Protein AF-A0AAE7E555-F1 (afdb_monomer)

Radius of gyration: 13.36 Å; Cα contacts (8 Å, |Δi|>4): 192; chains: 1; bounding box: 33×34×32 Å

Foldseek 3Di:
DPDPVCVVQVFVCVPLVDHFDWDWDWDWFADPPPGIDIWIWTDGPVSLEIETPQAVDVDPDDDDLVVLLRVLVRCCVVVVPPPQQPHWYWYQHNVQQWIWIDGSNDPDIDIDHDDPD

Solvent-accessible surface area (backbone atoms only — not comparable to full-atom values): 6887 Å² total; per-residue (Å²): 129,81,56,68,64,58,55,53,46,63,60,43,33,78,73,72,72,52,94,79,66,74,42,85,46,74,46,80,44,77,41,96,87,70,42,74,45,76,45,50,32,31,42,20,81,90,75,39,35,37,36,39,50,38,51,90,37,91,69,79,73,70,84,48,55,68,55,35,38,52,49,44,54,51,50,23,66,77,70,70,40,91,61,51,71,75,24,42,37,34,40,34,36,49,95,71,39,30,37,37,39,32,38,36,88,42,89,64,74,46,80,44,80,61,80,93,125

Organism: NCBI:txid1054033

Secondary structure (DSSP, 8-state):
---HHHHHHHHHHHHH-S----EEEEEEEEETTTEEEEEEEEEETTTTEEEEEESSS-------HHHHHHHHHHHHHHTT-TTTTTSEEEEEEGGGTEEEEEETT----EEEE----

Structure (mmCIF, N/CA/C/O backbone):
data_AF-A0AAE7E555-F1
#
_entry.id   AF-A0AAE7E555-F1
#
loop_
_atom_site.group_PDB
_atom_site.id
_atom_site.type_symbol
_atom_site.label_atom_id
_atom_site.label_alt_id
_atom_site.label_comp_id
_atom_site.label_asym_id
_atom_site.label_entity_id
_atom_site.label_seq_id
_atom_site.pdbx_PDB_ins_code
_atom_site.Cartn_x
_atom_site.Cartn_y
_atom_site.Cartn_z
_atom_site.occupancy
_atom_site.B_iso_or_equiv
_atom_site.auth_seq_id
_atom_site.auth_comp_id
_atom_site.auth_asym_id
_atom_site.auth_atom_id
_atom_site.pdbx_PDB_model_num
ATOM 1 N N . MET A 1 1 ? -20.487 -12.325 -2.560 1.00 49.84 1 MET A N 1
ATOM 2 C CA . MET A 1 1 ? -19.216 -11.677 -2.928 1.00 49.84 1 MET A CA 1
ATOM 3 C C . MET A 1 1 ? -18.962 -10.680 -1.818 1.00 49.84 1 MET A C 1
ATOM 5 O O . MET A 1 1 ? -19.756 -9.755 -1.706 1.00 49.84 1 MET A O 1
ATOM 9 N N . GLU A 1 2 ? -18.026 -10.949 -0.904 1.00 55.41 2 GLU A N 1
ATOM 10 C CA . GLU A 1 2 ? -17.658 -9.930 0.091 1.00 55.41 2 GLU A CA 1
ATOM 11 C C . GLU A 1 2 ? -17.220 -8.678 -0.668 1.00 55.41 2 GLU A C 1
ATOM 13 O O . GLU A 1 2 ? -16.503 -8.773 -1.669 1.00 55.41 2 GLU A O 1
ATOM 18 N N . ASN A 1 3 ? -17.712 -7.516 -0.246 1.00 82.00 3 ASN A N 1
ATOM 19 C CA . ASN A 1 3 ? -17.215 -6.259 -0.770 1.00 82.00 3 ASN A CA 1
ATOM 20 C C . ASN A 1 3 ? -15.720 -6.200 -0.433 1.00 82.00 3 ASN A C 1
ATOM 22 O O . ASN A 1 3 ? -15.325 -6.342 0.723 1.00 82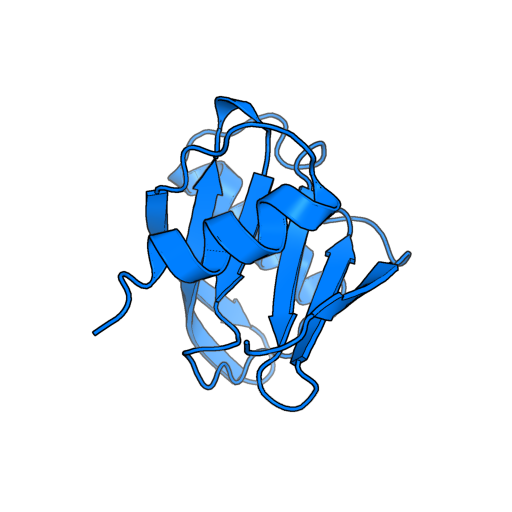.00 3 ASN A O 1
ATOM 26 N N . LYS A 1 4 ? -14.888 -6.052 -1.466 1.00 86.19 4 LYS A N 1
ATOM 27 C CA . LYS A 1 4 ? -13.428 -6.013 -1.357 1.00 86.19 4 LYS A CA 1
ATOM 28 C C . LYS A 1 4 ? -13.000 -5.025 -0.267 1.00 86.19 4 LYS A C 1
ATOM 30 O O . LYS A 1 4 ? -12.172 -5.367 0.570 1.00 86.19 4 LYS A O 1
ATOM 35 N N . ILE A 1 5 ? -13.625 -3.846 -0.233 1.00 88.56 5 ILE A N 1
ATOM 36 C CA . ILE A 1 5 ? -13.373 -2.811 0.776 1.00 88.56 5 ILE A CA 1
ATOM 37 C C . ILE A 1 5 ? -13.679 -3.331 2.186 1.00 88.56 5 ILE A C 1
ATOM 39 O O . ILE A 1 5 ? -12.813 -3.234 3.052 1.00 88.56 5 ILE A O 1
ATOM 43 N N 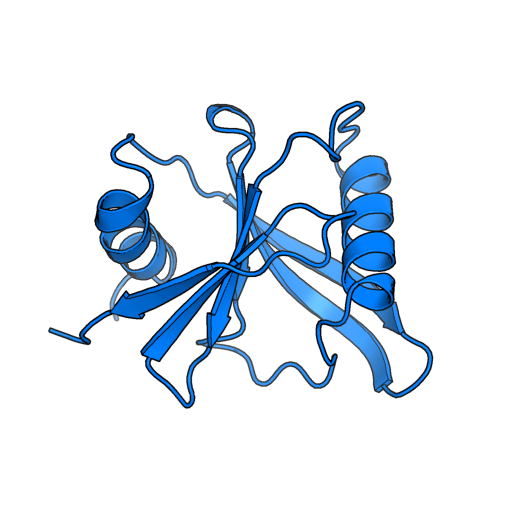. ASP A 1 6 ? -14.835 -3.965 2.404 1.00 88.94 6 ASP A N 1
ATOM 44 C CA . ASP A 1 6 ? -15.223 -4.514 3.713 1.00 88.94 6 ASP A CA 1
ATOM 45 C C . ASP A 1 6 ? -14.187 -5.523 4.235 1.00 88.94 6 ASP A C 1
ATOM 47 O O . ASP A 1 6 ? -13.865 -5.526 5.426 1.00 88.94 6 ASP A O 1
ATOM 51 N N . PHE A 1 7 ? -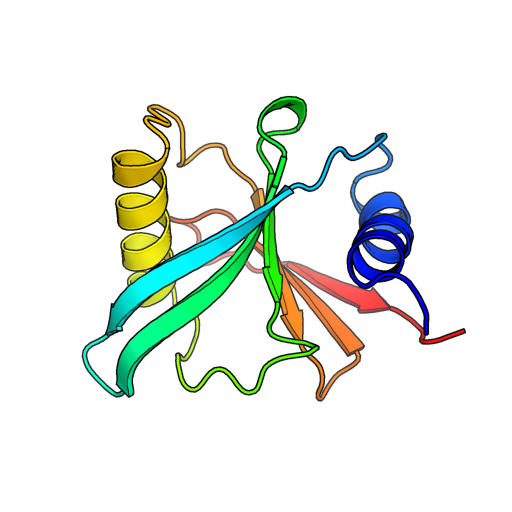13.617 -6.354 3.353 1.00 89.12 7 PHE A N 1
ATOM 52 C CA . PHE A 1 7 ? -12.541 -7.278 3.715 1.00 89.12 7 PHE A CA 1
ATOM 53 C C . PHE A 1 7 ? -11.290 -6.534 4.210 1.00 89.12 7 PHE A C 1
ATOM 55 O O . PHE A 1 7 ? -10.748 -6.867 5.274 1.00 89.12 7 PHE A O 1
ATOM 62 N N . PHE A 1 8 ? -10.825 -5.526 3.465 1.00 90.62 8 PHE A N 1
ATOM 63 C CA . PHE A 1 8 ? -9.652 -4.738 3.854 1.00 90.62 8 PHE A CA 1
ATOM 64 C C . PHE A 1 8 ? -9.907 -3.970 5.149 1.00 90.62 8 PHE A C 1
ATOM 66 O O . PHE A 1 8 ? -9.074 -4.016 6.057 1.00 90.62 8 PHE A O 1
ATOM 73 N N . GLU A 1 9 ? -11.072 -3.338 5.283 1.00 91.50 9 GLU A N 1
ATOM 74 C CA . GLU A 1 9 ? -11.448 -2.603 6.485 1.00 91.50 9 GLU A CA 1
ATOM 75 C C . GLU A 1 9 ? -11.549 -3.518 7.705 1.00 91.50 9 GLU A C 1
ATOM 77 O O . GLU A 1 9 ? -10.930 -3.226 8.728 1.00 91.50 9 GLU A O 1
ATOM 82 N N . LYS A 1 10 ? -12.249 -4.659 7.615 1.00 90.38 10 LYS A N 1
ATOM 83 C CA . LYS A 1 10 ? -12.384 -5.617 8.729 1.00 90.38 10 LYS A CA 1
ATOM 84 C C . LYS A 1 10 ? -11.016 -6.049 9.257 1.00 90.38 10 LYS A C 1
ATOM 86 O O . LYS A 1 10 ? -10.815 -6.120 10.472 1.00 90.38 10 LYS A O 1
ATOM 91 N N . ASN A 1 11 ? -10.069 -6.333 8.363 1.00 90.25 11 ASN A N 1
ATOM 92 C CA . ASN A 1 11 ? -8.735 -6.789 8.748 1.00 90.25 11 ASN A CA 1
ATOM 93 C C . ASN A 1 11 ? -7.837 -5.645 9.246 1.00 90.25 11 ASN A C 1
ATOM 95 O O . ASN A 1 11 ? -7.140 -5.817 10.248 1.00 90.25 11 ASN A O 1
ATOM 99 N N . LEU A 1 12 ? -7.887 -4.461 8.628 1.00 92.31 12 LEU A N 1
ATOM 100 C CA . LEU A 1 12 ? -7.112 -3.301 9.081 1.00 92.31 12 LEU A CA 1
ATOM 101 C C . LEU A 1 12 ? -7.627 -2.713 10.389 1.00 92.31 12 LEU A C 1
ATOM 103 O O . LEU A 1 12 ? -6.808 -2.306 11.212 1.00 92.31 12 LEU A O 1
ATOM 107 N N . LYS A 1 13 ? -8.942 -2.712 10.646 1.00 91.88 13 LYS A N 1
ATOM 108 C CA . LYS A 1 13 ? -9.512 -2.222 11.914 1.00 91.88 13 LYS A CA 1
ATOM 109 C C . LYS A 1 13 ? -8.936 -2.960 13.126 1.00 91.88 13 LYS A C 1
ATOM 111 O O . LYS A 1 13 ? -8.720 -2.336 14.163 1.00 91.88 13 LYS A O 1
ATOM 116 N N . LYS A 1 14 ? -8.582 -4.247 12.989 1.00 90.44 14 LYS A N 1
ATOM 117 C CA . LYS A 1 14 ? -7.902 -5.033 14.041 1.00 90.44 14 LYS A CA 1
ATOM 118 C C . LYS A 1 14 ? -6.504 -4.482 14.388 1.00 90.44 14 LYS A C 1
ATOM 120 O O . LYS A 1 14 ? -6.048 -4.652 15.518 1.00 90.44 14 LYS A O 1
ATOM 125 N N . ILE A 1 15 ? -5.840 -3.812 13.441 1.00 91.38 15 ILE A N 1
ATOM 126 C CA . ILE A 1 15 ? -4.483 -3.256 13.579 1.00 91.38 15 ILE A CA 1
ATOM 127 C C . ILE A 1 15 ? -4.533 -1.766 13.936 1.00 91.3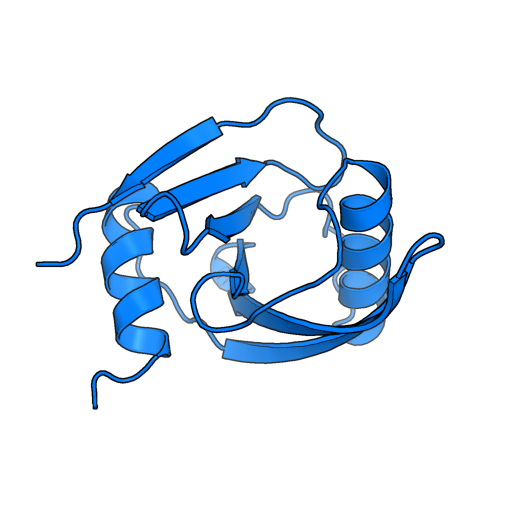8 15 ILE A C 1
ATOM 129 O O . ILE A 1 15 ? -3.923 -1.344 14.917 1.00 91.38 15 ILE A O 1
ATOM 133 N N . VAL A 1 16 ? -5.262 -0.975 13.146 1.00 91.88 16 VAL A N 1
ATOM 134 C CA . VAL A 1 16 ? -5.313 0.492 13.241 1.00 91.88 16 VAL A CA 1
ATOM 135 C C . VAL A 1 16 ? -6.196 0.949 14.405 1.00 91.88 16 VAL A C 1
ATOM 137 O O . VAL A 1 16 ? -5.911 1.980 15.008 1.00 91.88 16 VAL A O 1
ATOM 140 N N . LYS A 1 17 ? -7.229 0.166 14.761 1.00 91.69 17 LYS A N 1
ATOM 141 C CA . LYS A 1 17 ? -8.201 0.467 15.829 1.00 91.69 17 LYS A CA 1
ATOM 142 C C . LYS A 1 17 ? -8.900 1.825 15.661 1.00 91.69 17 LYS A C 1
ATOM 144 O O . LYS A 1 17 ? -9.201 2.497 16.643 1.00 91.69 17 LYS A O 1
ATOM 149 N N . LYS A 1 18 ? -9.147 2.216 14.411 1.00 91.19 18 LYS A N 1
ATOM 150 C CA . LYS A 1 18 ? -9.905 3.409 14.018 1.00 91.19 18 LYS A CA 1
ATOM 151 C C . LYS A 1 18 ? -10.948 3.024 12.979 1.00 91.19 18 LYS A C 1
ATOM 153 O O . LYS A 1 18 ? -10.789 2.002 12.311 1.00 91.19 18 LYS A O 1
ATOM 158 N N . ASP A 1 19 ? -11.977 3.846 12.829 1.00 91.94 19 ASP A N 1
ATOM 159 C CA . ASP A 1 19 ? -12.842 3.749 11.661 1.00 91.94 19 ASP A CA 1
ATOM 160 C C . ASP A 1 19 ? -12.083 4.196 10.418 1.00 91.94 19 ASP A C 1
ATOM 162 O O . ASP A 1 19 ? -11.361 5.191 10.445 1.00 91.94 19 ASP A O 1
ATOM 166 N N . LEU A 1 20 ? -12.219 3.402 9.361 1.00 93.44 20 LEU A N 1
ATOM 167 C CA . LEU A 1 20 ? -11.528 3.587 8.096 1.00 93.44 20 LEU A CA 1
ATOM 168 C C . LEU A 1 20 ? -12.539 4.057 7.057 1.00 93.44 20 LEU A C 1
ATOM 170 O O . LEU A 1 20 ? -13.717 3.704 7.134 1.00 93.44 20 LEU A O 1
ATOM 174 N N . LYS A 1 21 ? -12.061 4.869 6.122 1.00 92.31 21 LYS A N 1
ATOM 175 C CA . LYS A 1 21 ? -12.803 5.355 4.959 1.00 92.31 21 LYS A CA 1
ATOM 176 C C . LYS A 1 21 ? -11.972 5.085 3.714 1.00 92.31 21 LYS A C 1
ATOM 178 O O . LYS A 1 21 ? -11.461 6.009 3.080 1.00 92.31 21 LYS A O 1
ATOM 183 N N . LEU A 1 22 ? -11.788 3.803 3.409 1.00 94.12 22 LEU A N 1
ATOM 184 C CA . LEU A 1 22 ? -10.965 3.382 2.281 1.00 94.12 22 LEU A CA 1
ATOM 185 C C . LEU A 1 22 ? -11.641 3.753 0.953 1.00 94.12 22 LEU A C 1
ATOM 187 O O . LEU A 1 22 ? -12.788 3.384 0.702 1.00 94.12 22 LEU A O 1
ATOM 191 N N . LYS A 1 23 ? -10.908 4.443 0.078 1.00 94.00 23 LYS A N 1
ATOM 192 C CA . LYS A 1 23 ? -11.286 4.673 -1.325 1.00 94.00 23 LYS A CA 1
ATOM 193 C C . LYS A 1 23 ? -10.418 3.815 -2.234 1.00 94.00 23 LYS A C 1
ATOM 195 O O . LYS A 1 23 ? -9.203 3.853 -2.080 1.00 94.00 23 LYS A O 1
ATOM 200 N N . ASP A 1 24 ? -11.037 3.037 -3.121 1.00 93.94 24 ASP A N 1
ATOM 201 C CA . ASP A 1 24 ? -10.344 2.182 -4.099 1.00 93.94 24 ASP A CA 1
ATOM 202 C C . ASP A 1 24 ? -9.826 3.034 -5.260 1.00 93.94 24 ASP A C 1
ATOM 204 O O . ASP A 1 24 ? -10.591 3.777 -5.873 1.00 93.94 24 ASP A O 1
ATOM 208 N N . GLU A 1 25 ? -8.536 2.923 -5.543 1.00 95.38 25 GLU A N 1
ATOM 209 C CA . GLU A 1 25 ? -7.809 3.721 -6.522 1.00 95.38 25 GLU A CA 1
ATOM 210 C C . GLU A 1 25 ? -6.778 2.852 -7.251 1.00 95.38 25 GLU A C 1
ATOM 212 O O . GLU A 1 25 ? -6.419 1.748 -6.833 1.00 95.38 25 GLU A O 1
ATOM 217 N N . ASN A 1 26 ? -6.268 3.358 -8.371 1.00 94.81 26 ASN A N 1
ATOM 218 C CA . ASN A 1 26 ? -5.210 2.697 -9.126 1.00 94.81 26 ASN A CA 1
ATOM 219 C C . ASN A 1 26 ? -4.171 3.717 -9.570 1.00 94.81 26 ASN A C 1
ATOM 221 O O . ASN A 1 26 ? -4.514 4.841 -9.923 1.00 94.81 26 ASN A O 1
ATOM 225 N N . ILE A 1 27 ? -2.901 3.318 -9.598 1.00 95.19 27 ILE A N 1
ATOM 226 C CA . ILE A 1 27 ? -1.828 4.184 -10.086 1.00 95.19 27 ILE A CA 1
ATOM 227 C C . ILE A 1 27 ? -0.819 3.408 -10.916 1.00 95.19 27 ILE A C 1
ATOM 229 O O . ILE A 1 27 ? -0.395 2.317 -10.545 1.00 95.19 27 ILE A O 1
ATOM 233 N N . GLU A 1 28 ? -0.420 3.965 -12.053 1.00 94.69 28 GLU A N 1
ATOM 234 C CA . GLU A 1 28 ? 0.640 3.382 -12.869 1.00 94.69 28 GLU A CA 1
ATOM 235 C C . GLU A 1 28 ? 2.014 3.814 -12.346 1.00 94.69 28 GLU A C 1
ATOM 237 O O . GLU A 1 28 ? 2.329 5.006 -12.252 1.00 94.69 28 GLU A O 1
ATOM 242 N N . ILE A 1 29 ? 2.860 2.833 -12.029 1.00 93.56 29 ILE A N 1
ATOM 243 C CA . ILE A 1 29 ? 4.269 3.058 -11.707 1.00 93.56 29 ILE A CA 1
ATOM 244 C C . ILE A 1 29 ? 5.148 2.365 -12.740 1.00 93.56 29 ILE A C 1
ATOM 246 O O . ILE A 1 29 ? 4.803 1.311 -13.267 1.00 93.56 29 ILE A O 1
ATOM 250 N N . ASN A 1 30 ? 6.314 2.946 -13.011 1.00 90.38 30 ASN A N 1
ATOM 251 C CA . ASN A 1 30 ? 7.331 2.311 -13.836 1.00 90.38 30 ASN A CA 1
ATOM 252 C C . ASN A 1 30 ? 8.498 1.897 -12.945 1.00 90.38 30 ASN A C 1
ATOM 254 O O . ASN A 1 30 ? 9.190 2.744 -12.376 1.00 90.38 30 ASN A O 1
ATOM 258 N N . VAL A 1 31 ? 8.694 0.592 -12.812 1.00 85.25 31 VAL A N 1
ATOM 259 C CA . VAL A 1 31 ? 9.713 -0.011 -11.955 1.00 85.25 31 VAL A CA 1
ATOM 260 C C . VAL A 1 31 ? 10.739 -0.736 -12.811 1.00 85.25 31 VAL A C 1
ATOM 262 O O . VAL A 1 31 ? 10.414 -1.422 -13.776 1.00 85.25 31 VAL A O 1
ATOM 265 N N . LYS A 1 32 ? 12.018 -0.594 -12.455 1.00 80.38 32 LYS A N 1
ATOM 266 C CA . LYS A 1 32 ? 13.149 -0.965 -13.322 1.00 80.38 32 LYS A CA 1
ATOM 267 C C . LYS A 1 32 ? 13.122 -2.422 -13.805 1.00 80.38 32 LYS A C 1
ATOM 269 O O . LYS A 1 32 ? 13.576 -2.697 -14.910 1.00 80.38 32 LYS A O 1
ATOM 274 N N . VAL A 1 33 ? 12.640 -3.346 -12.971 1.00 80.56 33 VAL A N 1
ATOM 275 C CA . VAL A 1 33 ? 12.663 -4.793 -13.255 1.00 80.56 33 VAL A CA 1
ATOM 276 C C . VAL A 1 33 ? 11.401 -5.258 -13.980 1.00 80.56 33 VAL A C 1
ATOM 278 O O . VAL A 1 33 ? 11.490 -6.078 -14.889 1.00 80.56 33 VAL A O 1
ATOM 281 N N . THR A 1 34 ? 10.230 -4.757 -13.590 1.00 81.69 34 THR A N 1
ATOM 282 C CA . THR A 1 34 ? 8.934 -5.247 -14.090 1.00 81.69 34 THR A CA 1
ATOM 283 C C . THR A 1 34 ? 8.280 -4.325 -15.120 1.00 81.69 34 THR A C 1
ATOM 285 O O . THR A 1 34 ? 7.280 -4.715 -15.722 1.00 81.69 34 THR A O 1
ATOM 288 N N . GLY A 1 35 ? 8.873 -3.157 -15.384 1.00 88.12 35 GLY A N 1
ATOM 289 C CA . GLY A 1 35 ? 8.362 -2.150 -16.309 1.00 88.12 35 GLY A CA 1
ATOM 290 C C . GLY A 1 35 ? 7.165 -1.393 -15.738 1.00 88.12 35 GLY A C 1
ATOM 291 O O . GLY A 1 35 ? 7.031 -1.247 -14.523 1.00 88.12 35 GLY A O 1
ATOM 292 N N . ALA A 1 36 ? 6.297 -0.906 -16.624 1.00 91.44 36 ALA A N 1
ATOM 293 C CA . ALA A 1 36 ? 5.042 -0.281 -16.230 1.00 91.44 36 ALA A CA 1
ATOM 294 C C . ALA A 1 36 ? 4.090 -1.316 -15.607 1.00 91.44 36 ALA A C 1
ATOM 296 O O . ALA A 1 36 ? 3.860 -2.398 -16.162 1.00 91.44 36 ALA A O 1
ATOM 297 N N . GLU A 1 37 ? 3.538 -0.981 -14.448 1.00 92.62 37 GLU A N 1
ATOM 298 C CA . GLU A 1 37 ? 2.541 -1.782 -13.755 1.00 92.62 37 GLU A CA 1
ATOM 299 C C . GLU A 1 37 ? 1.510 -0.875 -13.079 1.00 92.62 37 GLU A C 1
ATOM 301 O O . GLU A 1 37 ? 1.856 0.099 -12.409 1.00 92.62 37 GLU A O 1
ATOM 306 N N . THR A 1 38 ? 0.232 -1.210 -13.252 1.00 93.00 38 THR A N 1
ATOM 307 C CA . THR A 1 38 ? -0.868 -0.582 -12.519 1.00 93.00 38 THR A CA 1
ATOM 308 C C . THR A 1 38 ? -0.966 -1.207 -11.137 1.00 93.00 38 THR A C 1
ATOM 310 O O . THR A 1 38 ? -1.132 -2.419 -11.002 1.00 93.00 38 THR A O 1
ATOM 313 N N . ILE A 1 39 ? -0.867 -0.371 -10.112 1.00 93.88 39 ILE A N 1
ATOM 314 C CA . ILE A 1 39 ? -0.927 -0.753 -8.709 1.00 93.88 39 ILE A CA 1
ATOM 315 C C . ILE A 1 39 ? -2.308 -0.376 -8.170 1.00 93.88 39 ILE A C 1
ATOM 317 O O . ILE A 1 39 ? -2.595 0.815 -8.049 1.00 93.88 39 ILE A O 1
ATOM 321 N N . PRO A 1 40 ? -3.151 -1.362 -7.838 1.00 93.69 40 PRO A N 1
ATOM 322 C CA . PRO A 1 40 ? -4.395 -1.148 -7.123 1.00 93.69 40 PRO A CA 1
ATOM 323 C C . PRO A 1 40 ? -4.103 -0.902 -5.647 1.00 93.69 40 PRO A C 1
ATOM 325 O O . PRO A 1 40 ? -3.337 -1.637 -5.006 1.00 93.69 40 PRO A O 1
ATOM 328 N N . PHE A 1 41 ? -4.727 0.128 -5.097 1.00 95.00 41 PHE A N 1
ATOM 329 C CA . PHE A 1 41 ? -4.553 0.494 -3.705 1.00 95.00 41 PHE A CA 1
ATOM 330 C C . PHE A 1 41 ? -5.809 1.139 -3.135 1.00 95.00 41 PHE A C 1
ATOM 332 O O . PHE A 1 41 ? -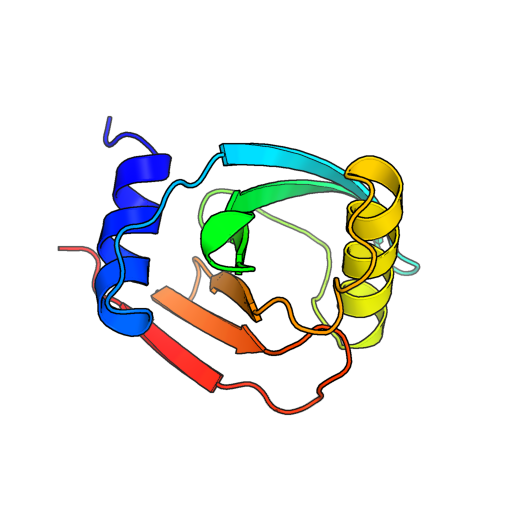6.691 1.580 -3.858 1.00 95.00 41 PHE A O 1
ATOM 339 N N . PHE A 1 42 ? -5.863 1.209 -1.812 1.00 95.56 42 PHE A N 1
ATOM 340 C CA . PHE A 1 42 ? -6.854 1.986 -1.100 1.00 95.56 42 PHE A CA 1
ATOM 341 C C . PHE A 1 42 ? -6.194 3.131 -0.359 1.00 95.56 42 PHE A C 1
ATOM 343 O O . PHE A 1 42 ? -5.120 2.952 0.220 1.00 95.56 42 PHE A O 1
ATOM 350 N N . ILE A 1 43 ? -6.857 4.279 -0.329 1.00 95.75 43 ILE A N 1
ATOM 351 C CA . ILE A 1 43 ? -6.398 5.448 0.414 1.00 95.75 43 ILE A CA 1
ATOM 352 C C . ILE A 1 43 ? -7.441 5.907 1.422 1.00 95.75 43 ILE A C 1
ATOM 354 O O . ILE A 1 43 ? -8.635 5.955 1.132 1.00 95.75 43 ILE A O 1
ATOM 358 N N . ASP A 1 44 ? -6.964 6.262 2.608 1.00 95.81 44 ASP A N 1
ATOM 359 C CA . ASP A 1 44 ? -7.721 6.972 3.628 1.00 95.81 44 ASP A CA 1
ATOM 360 C C . ASP A 1 44 ? -6.917 8.205 4.041 1.00 95.81 44 ASP A C 1
ATOM 362 O O . ASP A 1 44 ? -5.934 8.118 4.782 1.00 95.81 44 ASP A O 1
ATOM 366 N N . LEU A 1 45 ? -7.329 9.354 3.505 1.00 93.81 45 LEU A N 1
ATOM 367 C CA . LEU A 1 45 ? -6.678 10.641 3.742 1.00 93.81 45 LEU A CA 1
ATOM 368 C C . LEU A 1 45 ? -6.869 11.120 5.188 1.00 93.81 45 LEU A C 1
ATOM 370 O O . LEU A 1 45 ? -5.983 11.765 5.737 1.00 93.81 45 LEU A O 1
ATOM 374 N N . GLU A 1 46 ? -7.997 10.787 5.828 1.00 93.25 46 GLU A N 1
ATOM 375 C CA . GLU A 1 46 ? -8.286 11.216 7.205 1.00 93.25 46 GLU A CA 1
ATOM 376 C C . GLU A 1 46 ? -7.381 10.498 8.211 1.00 93.25 46 GLU A C 1
ATOM 378 O O . GLU A 1 46 ? -6.946 11.080 9.204 1.00 93.25 46 GLU A O 1
ATOM 383 N N . ASN A 1 47 ? -7.078 9.228 7.943 1.00 94.19 47 ASN A N 1
ATOM 384 C CA . ASN A 1 47 ? -6.199 8.413 8.773 1.00 94.19 47 ASN A CA 1
ATOM 385 C C . ASN A 1 47 ? -4.744 8.357 8.278 1.00 94.19 47 ASN A C 1
ATOM 387 O O . ASN A 1 47 ? -3.957 7.617 8.877 1.00 94.19 47 ASN A O 1
ATOM 391 N N . GLN A 1 48 ? -4.395 9.106 7.222 1.00 95.00 48 GLN A N 1
ATOM 392 C CA . GLN A 1 48 ? -3.083 9.096 6.558 1.00 95.00 48 GLN A CA 1
ATOM 393 C C . GLN A 1 48 ? -2.595 7.662 6.269 1.00 95.00 48 GLN A C 1
ATOM 395 O O . GLN A 1 48 ? -1.533 7.216 6.720 1.00 95.00 48 GLN A O 1
ATOM 400 N N . LEU A 1 49 ? -3.416 6.886 5.562 1.00 95.12 49 LEU A N 1
ATOM 401 C CA . LEU A 1 49 ? -3.197 5.458 5.364 1.00 95.12 49 LEU A CA 1
ATOM 402 C C . LEU A 1 49 ? -3.309 5.070 3.890 1.00 95.12 49 LEU A C 1
ATOM 404 O O . LEU A 1 49 ? -4.212 5.506 3.179 1.00 95.12 49 LEU A O 1
ATOM 408 N N . LEU A 1 50 ? -2.392 4.206 3.456 1.00 96.56 50 LEU A N 1
ATOM 409 C CA . LEU A 1 50 ? -2.385 3.597 2.130 1.00 96.56 50 LEU A CA 1
ATOM 410 C C . LEU A 1 50 ? -2.345 2.077 2.249 1.00 96.56 50 LEU A C 1
ATOM 412 O O . LEU A 1 50 ? -1.550 1.530 3.011 1.00 96.56 50 LEU A O 1
ATOM 416 N N . VAL A 1 51 ? -3.181 1.386 1.483 1.00 95.31 51 VAL A N 1
ATOM 417 C CA . VAL A 1 51 ? -3.283 -0.076 1.474 1.00 95.31 51 VAL A CA 1
ATOM 418 C C . VAL A 1 51 ? -3.022 -0.583 0.074 1.00 95.31 51 VAL A C 1
ATOM 420 O O . VAL A 1 51 ? -3.799 -0.321 -0.828 1.00 95.31 51 VAL A O 1
ATOM 423 N N . ILE A 1 52 ? -1.964 -1.352 -0.120 1.00 94.62 52 ILE A N 1
ATOM 424 C CA . ILE A 1 52 ? -1.662 -1.971 -1.403 1.00 94.62 52 ILE A CA 1
ATOM 425 C C . ILE A 1 52 ? -2.346 -3.331 -1.467 1.00 94.62 52 ILE A C 1
ATOM 427 O O . ILE A 1 52 ? -2.097 -4.210 -0.629 1.00 94.62 52 ILE A O 1
ATOM 431 N N . ASP A 1 53 ? -3.188 -3.507 -2.482 1.00 90.06 53 ASP A N 1
ATOM 432 C CA . ASP A 1 53 ? -3.906 -4.750 -2.736 1.00 90.06 53 ASP A CA 1
ATOM 433 C C . ASP A 1 53 ? -2.994 -5.771 -3.427 1.00 90.06 53 ASP A C 1
ATOM 435 O O . ASP A 1 53 ? -3.114 -6.049 -4.612 1.00 90.06 53 ASP A O 1
ATOM 439 N N . GLY A 1 54 ? -2.059 -6.352 -2.676 1.00 82.75 54 GLY A N 1
ATOM 440 C CA . GLY A 1 54 ? -1.305 -7.535 -3.111 1.00 82.75 54 GLY A CA 1
ATOM 441 C C . GLY A 1 54 ? -2.003 -8.859 -2.769 1.00 82.75 54 GLY A C 1
ATOM 442 O O . GLY A 1 54 ? -1.399 -9.928 -2.902 1.00 82.75 54 GLY A O 1
ATOM 443 N N . TYR A 1 55 ? -3.237 -8.805 -2.249 1.00 78.25 55 TYR A N 1
ATOM 444 C CA . TYR A 1 55 ? -4.006 -9.992 -1.871 1.00 78.25 55 TYR A CA 1
ATOM 445 C C . TYR A 1 55 ? -4.877 -10.480 -3.025 1.00 78.25 55 TYR A C 1
ATOM 447 O O . TYR A 1 55 ? -4.872 -11.663 -3.351 1.00 78.25 55 TYR A O 1
ATOM 455 N N . SER A 1 56 ? -5.594 -9.561 -3.665 1.00 76.06 56 SER A N 1
ATOM 456 C CA . SER A 1 56 ? -6.517 -9.870 -4.759 1.00 76.06 56 SER A CA 1
ATOM 457 C C . SER A 1 56 ? -5.829 -9.810 -6.122 1.00 76.06 56 SER A C 1
ATOM 459 O O . SER A 1 56 ? -6.403 -10.238 -7.121 1.00 76.06 56 SER A O 1
ATOM 461 N N . GLN A 1 57 ? -4.613 -9.256 -6.178 1.00 76.00 57 GLN A N 1
ATOM 462 C CA . GLN A 1 57 ? -3.914 -8.924 -7.416 1.00 76.00 57 GLN A CA 1
ATOM 463 C C . GLN A 1 57 ? -2.515 -9.529 -7.418 1.00 76.00 57 GLN A C 1
ATOM 465 O O . GLN A 1 57 ? -1.788 -9.500 -6.423 1.00 76.00 57 GLN A O 1
ATOM 470 N N . ASN A 1 58 ? -2.125 -10.087 -8.562 1.00 76.94 58 ASN A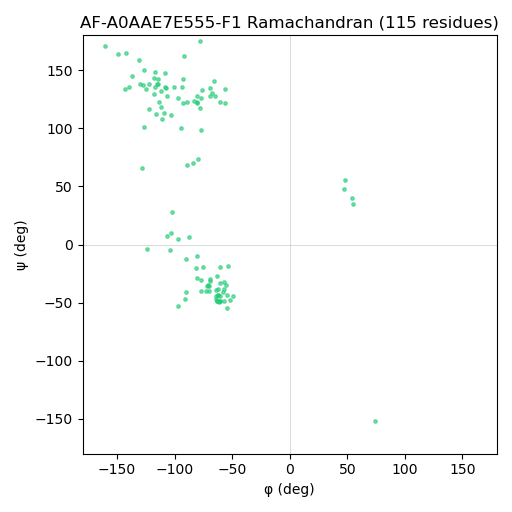 N 1
ATOM 471 C CA . ASN A 1 58 ? -0.830 -10.734 -8.728 1.00 76.94 58 ASN A CA 1
ATOM 472 C C . ASN A 1 58 ? 0.216 -9.703 -9.179 1.00 76.94 58 ASN A C 1
ATOM 474 O O . ASN A 1 58 ? 0.657 -9.714 -10.328 1.00 76.94 58 ASN A O 1
ATOM 478 N N . LEU A 1 59 ? 0.557 -8.779 -8.276 1.00 86.00 59 LEU A N 1
ATOM 479 C CA . LEU A 1 59 ? 1.516 -7.702 -8.536 1.00 86.00 59 LEU A CA 1
ATOM 480 C C . LEU A 1 59 ? 2.913 -8.284 -8.772 1.00 86.00 59 LEU A C 1
ATOM 482 O O . LEU A 1 59 ? 3.416 -9.066 -7.960 1.00 86.00 59 LEU A O 1
ATOM 486 N N . ARG A 1 60 ? 3.548 -7.899 -9.881 1.00 86.31 60 ARG A N 1
ATOM 487 C CA . ARG A 1 60 ? 4.913 -8.324 -10.219 1.00 86.31 60 ARG A CA 1
ATOM 488 C C . ARG A 1 60 ? 5.946 -7.496 -9.464 1.00 86.31 60 ARG A C 1
ATOM 490 O O . ARG A 1 60 ? 7.033 -8.000 -9.183 1.00 86.31 60 ARG A O 1
ATOM 497 N N . THR A 1 61 ? 5.611 -6.251 -9.129 1.00 86.44 61 THR A N 1
ATOM 498 C CA . THR A 1 61 ? 6.477 -5.336 -8.385 1.00 86.44 61 THR A CA 1
ATOM 499 C C . THR A 1 61 ? 6.902 -5.945 -7.052 1.00 86.44 61 THR A C 1
ATOM 501 O O . THR A 1 61 ? 6.086 -6.270 -6.188 1.00 86.44 61 THR A O 1
ATOM 504 N N . TYR A 1 62 ? 8.217 -6.057 -6.863 1.00 87.75 62 TYR A N 1
ATOM 505 C CA . TYR A 1 62 ? 8.795 -6.374 -5.566 1.00 87.75 62 TYR A CA 1
ATOM 506 C C . TYR A 1 62 ? 8.864 -5.107 -4.716 1.00 87.75 62 TYR A C 1
ATOM 508 O O . TYR A 1 62 ? 9.508 -4.131 -5.093 1.00 87.75 62 TYR A O 1
ATOM 516 N N . TRP A 1 63 ? 8.221 -5.116 -3.555 1.00 89.00 63 TRP A N 1
ATOM 517 C CA . TRP A 1 63 ? 8.132 -3.931 -2.711 1.00 89.00 63 TRP A CA 1
ATOM 518 C C . TRP A 1 63 ? 9.365 -3.748 -1.811 1.00 89.00 63 TRP A C 1
ATOM 520 O O . TRP A 1 63 ? 9.280 -3.906 -0.591 1.00 89.00 63 TRP A O 1
ATOM 530 N N . ASP A 1 64 ? 10.511 -3.410 -2.395 1.00 88.75 64 ASP A N 1
ATOM 531 C CA . ASP A 1 64 ? 11.655 -2.847 -1.664 1.00 88.75 64 ASP A CA 1
ATOM 532 C C . ASP A 1 64 ? 11.446 -1.356 -1.344 1.00 88.75 64 ASP A C 1
ATOM 534 O O . ASP A 1 64 ? 10.441 -0.762 -1.730 1.00 88.75 64 ASP A O 1
ATOM 538 N N . THR A 1 65 ? 12.370 -0.747 -0.598 1.00 89.44 65 THR A N 1
ATOM 539 C CA . THR A 1 65 ? 12.276 0.677 -0.238 1.00 89.44 65 THR A CA 1
ATOM 540 C C . THR A 1 65 ? 12.205 1.574 -1.476 1.00 89.44 65 THR A C 1
ATOM 542 O O . THR A 1 65 ? 11.379 2.476 -1.517 1.00 89.44 65 THR A O 1
ATOM 545 N N . THR A 1 66 ? 12.986 1.292 -2.523 1.00 91.44 66 THR A N 1
ATOM 546 C CA . THR A 1 66 ? 13.021 2.110 -3.745 1.00 91.44 66 THR A CA 1
ATOM 547 C C . THR A 1 66 ? 11.685 2.105 -4.486 1.00 91.44 66 THR A C 1
ATOM 549 O O . THR A 1 66 ? 11.176 3.162 -4.852 1.00 91.44 66 THR A O 1
ATOM 552 N N . ASN A 1 67 ? 11.074 0.939 -4.689 1.00 92.19 67 ASN A N 1
ATOM 553 C CA . ASN A 1 67 ? 9.793 0.842 -5.389 1.00 92.19 67 ASN A CA 1
ATOM 554 C C . ASN A 1 67 ? 8.647 1.439 -4.561 1.00 92.19 67 ASN A C 1
ATOM 556 O O . ASN A 1 67 ? 7.698 1.986 -5.121 1.00 92.19 67 ASN A O 1
ATOM 560 N N . VAL A 1 68 ? 8.747 1.391 -3.230 1.00 93.44 68 VAL A N 1
ATOM 561 C CA . VAL A 1 68 ? 7.794 2.063 -2.337 1.00 93.44 68 VAL A CA 1
ATOM 562 C C . VAL A 1 68 ? 7.953 3.579 -2.391 1.00 93.44 68 VAL A C 1
ATOM 564 O O . VAL A 1 68 ? 6.948 4.281 -2.419 1.00 93.44 68 VAL A O 1
ATOM 567 N N . GLU A 1 69 ? 9.180 4.098 -2.449 1.00 93.31 69 GLU A N 1
ATOM 568 C CA . GLU A 1 69 ? 9.432 5.530 -2.638 1.00 93.31 69 GLU A CA 1
ATOM 569 C C . GLU A 1 69 ? 8.887 6.020 -3.985 1.00 93.31 69 GLU A C 1
ATOM 571 O O . GLU A 1 69 ? 8.221 7.053 -4.028 1.00 93.31 69 GLU A O 1
ATOM 576 N N . ILE A 1 70 ? 9.093 5.261 -5.069 1.00 93.75 70 ILE A N 1
ATOM 577 C CA . ILE A 1 70 ? 8.513 5.560 -6.390 1.00 93.75 70 ILE A CA 1
ATOM 578 C C . ILE A 1 70 ? 6.986 5.637 -6.299 1.00 93.75 70 ILE A C 1
ATOM 580 O O . ILE A 1 70 ? 6.392 6.608 -6.773 1.00 93.75 70 ILE A O 1
ATOM 584 N N . LEU A 1 71 ? 6.356 4.642 -5.667 1.00 95.19 71 LEU A N 1
ATOM 585 C CA . LEU A 1 71 ? 4.910 4.622 -5.464 1.00 95.19 71 LEU A CA 1
ATOM 586 C C . LEU A 1 71 ? 4.438 5.830 -4.645 1.00 95.19 71 LEU A C 1
ATOM 588 O O . LEU A 1 71 ? 3.506 6.517 -5.053 1.00 95.19 71 LEU A O 1
ATOM 592 N N . ALA A 1 72 ? 5.096 6.120 -3.523 1.00 95.62 72 ALA A N 1
ATOM 593 C CA . ALA A 1 72 ? 4.750 7.239 -2.655 1.00 95.62 72 ALA A CA 1
ATOM 594 C C . ALA A 1 72 ? 4.855 8.584 -3.388 1.00 95.62 72 ALA A C 1
ATOM 596 O O . ALA A 1 72 ? 3.942 9.396 -3.296 1.00 95.62 72 ALA A O 1
ATOM 597 N N . GLN A 1 73 ? 5.919 8.814 -4.165 1.00 95.12 73 GLN A N 1
ATOM 598 C CA . GLN A 1 73 ? 6.061 10.043 -4.955 1.00 95.12 73 GLN A CA 1
ATOM 599 C C . GLN A 1 73 ? 4.977 10.169 -6.027 1.00 95.12 73 GLN A C 1
ATOM 601 O O . GLN A 1 73 ? 4.456 11.258 -6.258 1.00 95.12 73 GLN A O 1
ATOM 606 N N . LYS A 1 74 ? 4.610 9.058 -6.671 1.00 95.75 74 LYS A N 1
ATOM 607 C CA . LYS A 1 74 ? 3.526 9.041 -7.655 1.00 95.75 74 LYS A CA 1
ATOM 608 C C . LYS A 1 74 ? 2.183 9.392 -7.017 1.00 95.75 74 LYS A C 1
ATOM 610 O O . LYS A 1 74 ? 1.517 10.290 -7.516 1.00 95.75 74 LYS A O 1
ATOM 615 N N . ILE A 1 75 ? 1.842 8.768 -5.890 1.00 95.94 75 ILE A N 1
ATOM 616 C CA . ILE A 1 75 ? 0.604 9.060 -5.152 1.00 95.94 75 ILE A CA 1
ATOM 617 C C . ILE A 1 75 ? 0.597 10.506 -4.652 1.00 95.94 75 ILE A C 1
ATOM 619 O O . ILE A 1 75 ? -0.398 11.201 -4.816 1.00 95.94 75 ILE A O 1
ATOM 623 N N . LYS A 1 76 ? 1.715 10.994 -4.104 1.00 96.00 76 LYS A N 1
ATOM 624 C CA . LYS A 1 76 ? 1.854 12.395 -3.691 1.00 96.00 76 LYS A CA 1
ATOM 625 C C . LYS A 1 76 ? 1.478 13.363 -4.807 1.00 96.00 76 LYS A C 1
ATOM 627 O O . LYS A 1 76 ? 0.750 14.314 -4.554 1.00 96.00 76 LYS A O 1
ATOM 632 N N . ASN A 1 77 ? 1.997 13.135 -6.008 1.00 96.00 77 ASN A N 1
ATOM 633 C CA . ASN A 1 77 ? 1.765 14.039 -7.127 1.00 96.00 77 ASN A CA 1
ATOM 634 C C . ASN A 1 77 ? 0.335 13.927 -7.668 1.00 96.00 77 ASN A C 1
ATOM 636 O O . ASN A 1 77 ? -0.257 14.946 -7.988 1.00 96.00 77 ASN A O 1
ATOM 640 N N . GLU A 1 78 ? -0.209 12.712 -7.756 1.00 95.56 78 GLU A N 1
ATOM 641 C CA . GLU A 1 7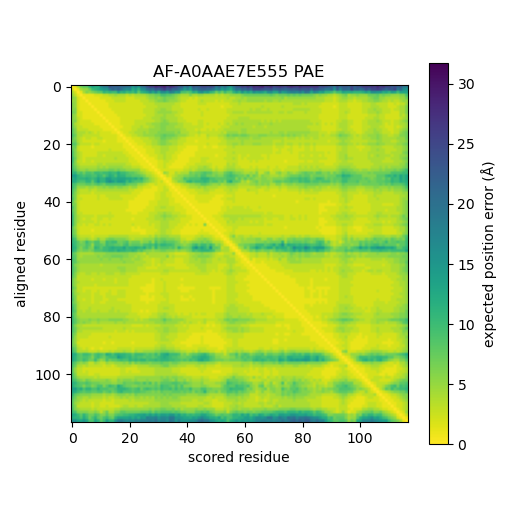8 ? -1.547 12.468 -8.315 1.00 95.56 78 GLU A CA 1
ATOM 642 C C . GLU A 1 78 ? -2.670 12.953 -7.382 1.00 95.56 78 GLU A C 1
ATOM 644 O O . GLU A 1 78 ? -3.685 13.462 -7.843 1.00 95.56 78 GLU A O 1
ATOM 649 N N . PHE A 1 79 ? -2.478 12.823 -6.066 1.00 94.25 79 PHE A N 1
ATOM 650 C CA . PHE A 1 79 ? -3.478 13.158 -5.043 1.00 94.25 79 PHE A CA 1
ATOM 651 C C . PHE A 1 79 ? -3.149 14.446 -4.271 1.00 94.25 79 PHE A C 1
ATOM 653 O O . PHE A 1 79 ? -3.809 14.740 -3.277 1.00 94.25 79 PHE A O 1
ATOM 660 N N . GLU A 1 80 ? -2.120 15.186 -4.695 1.00 94.88 80 GLU A N 1
ATOM 661 C CA . GLU A 1 80 ? -1.673 16.450 -4.085 1.00 94.88 80 GLU A CA 1
ATOM 662 C C . GLU A 1 80 ? -1.381 16.345 -2.566 1.00 94.88 80 GLU A C 1
A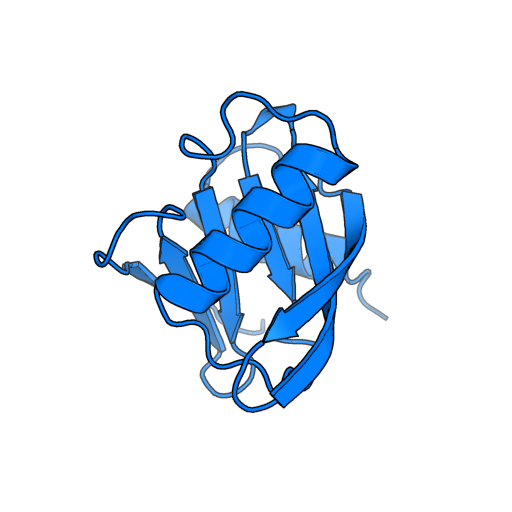TOM 664 O O . GLU A 1 80 ? -1.690 17.239 -1.781 1.00 94.88 80 GLU A O 1
ATOM 669 N N . ILE A 1 81 ? -0.757 15.240 -2.132 1.00 94.81 81 ILE A N 1
ATOM 670 C CA . ILE A 1 81 ? -0.470 14.942 -0.713 1.00 94.81 81 ILE A CA 1
ATOM 671 C C . ILE A 1 81 ? 0.945 15.401 -0.341 1.00 94.81 81 ILE A C 1
ATOM 673 O O . ILE A 1 81 ? 1.934 14.706 -0.599 1.00 94.81 81 ILE A O 1
ATOM 677 N N . GLU A 1 82 ? 1.072 16.560 0.300 1.00 91.56 82 GLU A N 1
ATOM 678 C CA . GLU A 1 82 ? 2.377 17.140 0.653 1.00 91.56 82 GLU A CA 1
ATOM 679 C C . GLU A 1 82 ? 3.196 16.263 1.623 1.00 91.56 82 GLU A C 1
ATOM 681 O O . GLU A 1 82 ? 4.415 16.111 1.467 1.00 91.56 82 GLU A O 1
ATOM 686 N N . ASP A 1 83 ? 2.513 15.634 2.576 1.00 92.75 83 ASP A N 1
ATOM 687 C CA . ASP A 1 83 ? 3.021 14.923 3.750 1.00 92.75 83 ASP A CA 1
ATOM 688 C C . ASP A 1 83 ? 3.019 13.390 3.595 1.00 92.75 83 ASP A C 1
ATOM 690 O O . ASP A 1 83 ? 3.003 12.649 4.572 1.00 92.75 83 ASP A O 1
ATOM 694 N N . ILE A 1 84 ? 3.133 12.868 2.368 1.00 94.31 84 ILE A N 1
ATOM 695 C CA . ILE A 1 84 ? 3.089 11.417 2.070 1.00 94.31 84 ILE A CA 1
ATOM 696 C C . ILE A 1 84 ? 4.085 10.544 2.867 1.00 94.31 84 ILE A C 1
ATOM 698 O O . ILE A 1 84 ? 3.963 9.323 2.939 1.00 94.31 84 ILE A O 1
ATOM 702 N N . HIS A 1 85 ? 5.119 11.152 3.442 1.00 90.25 85 HIS A N 1
ATOM 703 C CA . HIS A 1 85 ? 6.110 10.481 4.279 1.00 90.25 85 HIS A CA 1
ATOM 704 C C . HIS A 1 85 ? 5.583 10.150 5.687 1.00 90.25 85 HIS A C 1
ATOM 706 O O . HIS A 1 85 ? 6.139 9.272 6.351 1.00 90.25 85 HIS A O 1
ATOM 712 N N . GLU A 1 86 ? 4.513 10.816 6.125 1.00 92.00 86 GLU A N 1
ATOM 713 C CA . GLU A 1 86 ? 3.791 10.530 7.368 1.00 92.00 86 GLU A CA 1
ATOM 714 C C . GLU A 1 86 ? 2.796 9.373 7.204 1.00 92.00 86 GLU A C 1
ATOM 716 O O . GLU A 1 86 ? 2.438 8.715 8.185 1.00 92.00 86 GLU A O 1
ATOM 721 N N . TYR A 1 87 ? 2.400 9.072 5.960 1.00 95.19 87 TYR A N 1
ATOM 722 C CA . TYR A 1 87 ? 1.432 8.023 5.670 1.00 95.19 87 TYR A CA 1
ATOM 723 C C . TYR A 1 87 ? 1.973 6.636 6.018 1.00 95.19 87 TYR A C 1
ATOM 725 O O . TYR A 1 87 ? 3.128 6.282 5.752 1.00 95.19 87 TYR A O 1
ATOM 733 N N . GLN A 1 88 ? 1.088 5.808 6.569 1.00 95.25 88 GLN A N 1
ATOM 734 C CA . GLN A 1 88 ? 1.376 4.407 6.850 1.00 95.25 88 GLN A CA 1
ATOM 735 C C . GLN A 1 88 ? 0.946 3.536 5.673 1.00 95.25 88 GLN A C 1
ATOM 737 O O . GLN A 1 88 ? -0.229 3.498 5.312 1.00 95.25 88 GLN A O 1
ATOM 742 N N . PHE A 1 89 ? 1.897 2.790 5.117 1.00 95.94 89 PHE A N 1
ATOM 743 C CA . PHE A 1 89 ? 1.666 1.888 3.998 1.00 95.94 89 PHE A CA 1
ATOM 744 C C . PHE A 1 89 ? 1.467 0.467 4.518 1.00 95.94 89 PHE A C 1
ATOM 746 O O . PHE A 1 89 ? 2.326 -0.072 5.223 1.00 95.94 89 PHE A O 1
ATOM 753 N N . TYR A 1 90 ? 0.354 -0.144 4.128 1.00 95.25 90 TYR A N 1
ATOM 754 C CA . TYR A 1 90 ? -0.027 -1.513 4.442 1.00 95.25 90 TYR A CA 1
ATOM 755 C C . TYR A 1 90 ? -0.026 -2.349 3.165 1.00 95.25 90 TYR A C 1
ATOM 757 O O . TYR A 1 90 ? -0.738 -2.042 2.223 1.00 95.25 90 TYR A O 1
ATOM 765 N N . PHE 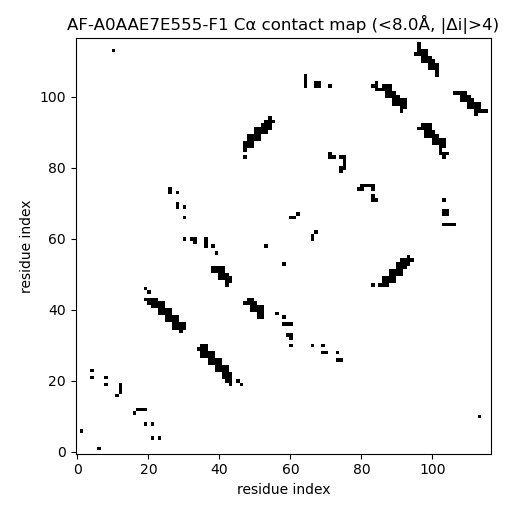A 1 91 ? 0.746 -3.426 3.120 1.00 93.62 91 PHE A N 1
ATOM 766 C CA . PHE A 1 91 ? 0.848 -4.321 1.973 1.00 93.62 91 PHE A CA 1
ATOM 767 C C . PHE A 1 91 ? 0.216 -5.651 2.349 1.00 93.62 91 PHE A C 1
ATOM 769 O O . PHE A 1 91 ? 0.781 -6.412 3.139 1.00 93.62 91 PHE A O 1
ATOM 776 N N . PHE A 1 92 ? -0.956 -5.936 1.793 1.00 91.75 92 PHE A N 1
ATOM 777 C CA . PHE A 1 92 ? -1.605 -7.222 2.001 1.00 91.75 92 PHE A CA 1
ATOM 778 C C . PHE A 1 92 ? -0.987 -8.268 1.077 1.00 91.75 92 PHE A C 1
ATOM 780 O O . PHE A 1 92 ? -0.892 -8.059 -0.128 1.00 91.75 92 PHE A O 1
ATOM 787 N N . LYS A 1 93 ? -0.564 -9.403 1.633 1.00 85.44 93 LYS A N 1
ATOM 788 C CA . LYS A 1 93 ? 0.116 -10.474 0.899 1.00 85.44 93 LYS A CA 1
ATOM 789 C C . LYS A 1 93 ? -0.716 -11.751 0.907 1.00 85.44 93 LYS A C 1
ATOM 791 O O . LYS A 1 93 ? -0.816 -12.413 1.942 1.00 85.44 93 LYS A O 1
ATOM 796 N N . PHE A 1 94 ? -1.225 -12.144 -0.267 1.00 74.88 94 PHE A N 1
ATOM 797 C CA . PHE A 1 94 ? -2.042 -13.356 -0.439 1.00 74.88 94 PHE A CA 1
ATOM 798 C C . PHE A 1 94 ? -1.363 -14.619 0.087 1.00 74.88 94 PHE A C 1
ATOM 800 O O . PHE A 1 94 ? -1.897 -15.319 0.940 1.00 74.88 94 PHE A O 1
ATOM 807 N N . LYS A 1 95 ? -0.138 -14.891 -0.381 1.00 73.31 95 LYS A N 1
ATOM 808 C CA . LYS A 1 95 ? 0.539 -16.183 -0.166 1.00 73.31 95 LYS A CA 1
ATOM 809 C C . LYS A 1 95 ? 0.775 -16.546 1.302 1.00 73.31 95 LYS A C 1
ATOM 811 O O . LYS A 1 95 ? 1.057 -17.705 1.586 1.00 73.31 95 LYS A O 1
ATOM 816 N N . LYS A 1 96 ? 0.735 -15.571 2.211 1.00 75.69 96 LYS A N 1
ATOM 817 C CA . LYS A 1 96 ? 1.074 -15.768 3.625 1.00 75.69 96 LYS A CA 1
ATOM 818 C C . LYS A 1 96 ? -0.037 -15.359 4.592 1.00 75.69 96 LYS A C 1
ATOM 820 O O . LYS A 1 96 ? 0.143 -15.558 5.789 1.00 75.69 96 LYS A O 1
ATOM 825 N N . ASN A 1 97 ? -1.151 -14.804 4.102 1.00 86.12 97 ASN A N 1
ATOM 826 C CA . ASN A 1 97 ? -2.147 -14.117 4.935 1.00 86.12 97 ASN A CA 1
ATOM 827 C C . ASN A 1 97 ? -1.477 -13.126 5.907 1.00 86.12 97 ASN A C 1
ATOM 829 O O . ASN A 1 97 ? -1.710 -13.120 7.119 1.00 86.12 97 ASN A O 1
ATOM 833 N N . GLU A 1 98 ? -0.573 -12.317 5.352 1.00 90.69 98 GLU A N 1
ATOM 834 C CA . GLU A 1 98 ? 0.226 -11.343 6.090 1.00 90.69 98 GLU A CA 1
ATOM 835 C C . GLU A 1 98 ? -0.079 -9.928 5.605 1.00 90.69 98 GLU A C 1
ATOM 837 O O . GLU A 1 98 ? -0.273 -9.690 4.413 1.00 90.69 98 GLU A O 1
ATOM 842 N N . ILE A 1 99 ? -0.091 -8.986 6.541 1.00 92.56 99 ILE A N 1
ATOM 843 C CA . ILE A 1 99 ? -0.123 -7.553 6.279 1.00 92.56 99 ILE A CA 1
ATOM 844 C C . ILE A 1 99 ? 1.221 -7.004 6.728 1.00 92.56 99 ILE A C 1
ATOM 846 O O . ILE A 1 99 ? 1.575 -7.091 7.904 1.00 92.56 99 ILE A O 1
ATOM 850 N N . GLU A 1 100 ? 1.972 -6.436 5.797 1.00 93.50 100 GLU A N 1
ATOM 851 C CA . GLU A 1 100 ? 3.186 -5.701 6.125 1.00 93.50 100 GLU A CA 1
ATOM 852 C C . GLU A 1 100 ? 2.880 -4.222 6.275 1.00 93.50 100 GLU A C 1
ATOM 854 O O . GLU A 1 100 ? 2.201 -3.643 5.441 1.00 93.50 100 GLU A O 1
ATOM 859 N N . LYS A 1 101 ? 3.416 -3.601 7.318 1.00 94.12 101 LYS A N 1
ATOM 860 C CA . LYS A 1 101 ? 3.315 -2.171 7.578 1.00 94.12 101 LYS A CA 1
ATOM 861 C C . LYS A 1 101 ? 4.697 -1.540 7.545 1.00 94.12 101 LYS A C 1
ATOM 863 O O . LYS A 1 101 ? 5.621 -2.044 8.190 1.00 94.12 101 LYS A O 1
ATOM 868 N N . ARG A 1 102 ? 4.806 -0.391 6.881 1.00 92.19 102 ARG A N 1
ATOM 869 C CA . ARG A 1 102 ? 5.983 0.490 6.921 1.00 92.19 102 ARG A CA 1
ATOM 870 C C . ARG A 1 102 ? 5.632 1.909 6.479 1.00 92.19 102 ARG A C 1
ATOM 872 O O . ARG A 1 102 ? 4.555 2.142 5.942 1.00 92.19 102 ARG A O 1
ATOM 879 N N . ASN A 1 103 ? 6.574 2.825 6.665 1.00 88.25 103 ASN A N 1
ATOM 880 C CA . ASN A 1 103 ? 6.537 4.141 6.028 1.00 88.25 103 ASN A CA 1
ATOM 881 C C . ASN A 1 103 ? 7.302 4.085 4.701 1.00 88.25 103 ASN A C 1
ATOM 883 O O . ASN A 1 103 ? 8.117 3.180 4.494 1.00 88.25 103 ASN A O 1
ATOM 887 N N . SER A 1 104 ? 7.068 5.059 3.823 1.00 83.12 104 SER A N 1
ATOM 888 C CA . SER A 1 104 ? 7.641 5.071 2.472 1.00 83.12 104 SER A CA 1
ATOM 889 C C . SER A 1 104 ? 9.173 5.093 2.440 1.00 83.12 104 SER A C 1
ATOM 891 O O . SER A 1 104 ? 9.772 4.459 1.582 1.00 83.12 104 SER A O 1
ATOM 893 N N . ASN A 1 105 ? 9.799 5.746 3.419 1.00 80.00 105 ASN A N 1
ATOM 894 C CA . ASN A 1 105 ? 11.250 5.923 3.539 1.00 80.00 105 ASN A CA 1
ATOM 895 C C . ASN A 1 105 ? 11.909 5.008 4.591 1.00 80.00 105 ASN A C 1
ATOM 897 O O . ASN A 1 105 ? 13.065 5.212 4.964 1.00 80.00 105 ASN A O 1
ATOM 901 N N . SER A 1 106 ? 11.178 4.027 5.134 1.00 81.19 106 SER A N 1
ATOM 902 C CA . SER A 1 106 ? 11.674 3.188 6.227 1.00 81.19 106 SER A CA 1
ATOM 903 C C . SER A 1 106 ? 12.011 1.778 5.763 1.00 81.19 106 SER A C 1
ATOM 905 O O . SER A 1 106 ? 11.220 1.108 5.102 1.00 81.19 106 SER A O 1
ATOM 907 N N . THR A 1 107 ? 13.166 1.278 6.199 1.00 81.38 107 THR A N 1
ATOM 908 C CA . THR A 1 107 ? 13.532 -0.142 6.082 1.00 81.38 107 THR A CA 1
ATOM 909 C C . THR A 1 107 ? 12.900 -1.001 7.178 1.00 81.38 107 THR A C 1
ATOM 911 O O . THR A 1 107 ? 12.955 -2.229 7.109 1.00 81.38 107 THR A O 1
ATOM 914 N N . LYS A 1 108 ? 12.290 -0.382 8.200 1.00 88.81 108 LYS A N 1
ATOM 915 C CA . LYS A 1 108 ? 11.631 -1.100 9.289 1.00 88.81 108 LYS A CA 1
ATOM 916 C C . LYS A 1 108 ? 10.266 -1.596 8.823 1.00 88.81 108 LYS A C 1
ATOM 918 O O . LYS A 1 108 ? 9.374 -0.804 8.532 1.00 88.81 108 LYS A O 1
ATOM 923 N N . ILE A 1 109 ? 10.110 -2.915 8.806 1.00 90.94 109 ILE A N 1
ATOM 924 C CA . ILE A 1 109 ? 8.880 -3.597 8.406 1.00 90.94 109 ILE A CA 1
ATOM 925 C C . ILE A 1 109 ? 8.268 -4.257 9.640 1.00 90.94 109 ILE A C 1
ATOM 927 O O . ILE A 1 109 ? 8.957 -4.941 10.397 1.00 90.94 109 ILE A O 1
ATOM 931 N N . PHE A 1 110 ? 6.969 -4.054 9.835 1.00 93.25 110 PHE A N 1
ATOM 932 C CA . PHE A 1 110 ? 6.173 -4.798 10.806 1.00 93.25 110 PHE A CA 1
ATOM 933 C C . PHE A 1 110 ? 5.255 -5.751 10.057 1.00 93.25 110 PHE A C 1
ATOM 935 O O . PHE A 1 110 ? 4.617 -5.345 9.092 1.00 93.25 110 PHE A O 1
ATOM 942 N N . THR A 1 111 ? 5.151 -6.994 10.513 1.00 93.81 111 THR A N 1
ATOM 943 C CA . THR A 1 111 ? 4.301 -7.999 9.872 1.00 93.81 111 THR A CA 1
ATOM 944 C C . THR A 1 111 ? 3.219 -8.452 10.839 1.00 93.81 111 THR A C 1
ATOM 946 O O . THR A 1 111 ? 3.505 -8.831 11.974 1.00 93.81 111 THR A O 1
ATOM 949 N N . TYR A 1 112 ? 1.977 -8.435 10.371 1.00 92.25 112 TYR A N 1
ATOM 950 C CA . TYR A 1 112 ? 0.803 -8.913 11.087 1.00 92.25 112 TYR A CA 1
ATOM 951 C C . TYR A 1 112 ? 0.225 -10.102 10.333 1.00 92.25 112 TYR A C 1
ATOM 953 O O . TYR A 1 112 ? 0.129 -10.069 9.110 1.00 92.25 112 TYR A O 1
ATOM 961 N N . LYS A 1 113 ? -0.186 -11.143 11.052 1.00 90.00 113 LYS A N 1
ATOM 962 C CA . LYS A 1 113 ? -0.958 -12.240 10.464 1.00 90.00 113 LYS A CA 1
ATOM 963 C C . LYS A 1 113 ? -2.440 -11.951 10.622 1.00 90.00 113 LYS A C 1
ATOM 965 O O . LYS A 1 113 ? -2.855 -11.445 11.665 1.00 90.00 113 LYS A O 1
ATOM 970 N N . PHE A 1 114 ? -3.224 -12.306 9.617 1.00 82.94 114 PHE A N 1
ATOM 971 C CA . PHE A 1 114 ? -4.677 -12.297 9.712 1.00 82.94 114 PHE A CA 1
ATOM 972 C C . PHE A 1 114 ? -5.231 -13.662 9.315 1.00 82.94 114 PHE A C 1
ATOM 974 O O . PHE A 1 114 ? -4.627 -14.395 8.534 1.00 82.94 114 PHE A O 1
ATOM 981 N N . ASN A 1 115 ? -6.374 -14.012 9.894 1.00 76.31 115 ASN A N 1
ATOM 982 C CA . ASN A 1 115 ? -7.077 -15.244 9.573 1.00 76.31 115 ASN A CA 1
ATOM 983 C C . ASN A 1 115 ? -8.228 -14.912 8.627 1.00 76.31 115 ASN A C 1
ATOM 985 O O . ASN A 1 115 ? -8.951 -13.939 8.854 1.00 76.31 115 ASN A O 1
ATOM 989 N N . LEU A 1 116 ? -8.380 -15.732 7.590 1.00 68.25 116 LEU A N 1
ATOM 990 C CA . LEU A 1 116 ? -9.594 -15.790 6.788 1.00 68.25 116 LEU A CA 1
ATOM 991 C C . LEU A 1 116 ? -10.602 -16.575 7.635 1.00 68.25 116 LEU A C 1
ATOM 993 O O . LEU A 1 116 ? -10.459 -17.788 7.778 1.00 68.25 116 LEU A O 1
ATOM 997 N N . GLU A 1 117 ? -11.490 -15.858 8.320 1.00 60.88 117 GLU A N 1
ATOM 998 C CA . GLU A 1 117 ? -12.637 -16.448 9.029 1.00 60.88 117 GLU A CA 1
ATOM 999 C C . GLU A 1 117 ? -13.720 -16.860 8.035 1.00 60.88 117 GLU A C 1
ATOM 1001 O O . GLU A 1 117 ? -13.981 -16.055 7.113 1.00 60.88 117 GLU A O 1
#

Mean predicted aligned error: 4.31 Å

Nearest PDB structures (foldseek):
  2hkp-assembly1_A  TM=5.099E-01  e=1.519E-01  Saccharomyces cerevisiae
  2hl9-assembly1_A  TM=5.084E-01  e=5.075E-01  Saccharomyces cerevisiae
  3cwc-assembly1_B  TM=6.201E-01  e=9.852E-01  Salmonella enterica subsp. enterica serovar Typhimurium str. LT2
  8guo-assembly1_A  TM=2.454E-01  e=5.665E+00  Staphylococcus aureus subsp. aureus NCTC 8325

Sequence (117 aa):
MENKIDFFEKNLKKIVKKDLKLKDENIEINVKVTGAETIPFFIDLENQLLVIDGYSQNLRTYWDTTNVEILAQKIKNEFEIEDIHEYQFYFFKFKKNEIEKRNSNSTKIFTYKFNLE

pLDDT: mean 89.17, std 8.09, range [49.84, 96.56]